Protein AF-A0A960CR84-F1 (afdb_monomer)

Sequence (101 aa):
MFATLLTTTPQATTTVLAATDLVSGSRSLYNIMVGVIVILILVASGARAMAAFFGGRIGETVSWAVVGVIVAVIVGSSYAIYTSTKRTTDQTGITTGQFGQ

Secondary structure (DSSP, 8-state):
------TTHHHHHHHHHHHHHHHHHHHHHHHHHHHHHHHHHHHHHHHHHHHHHHTT-HHHHHHHHHHHHHHHHHHHHHHHHHHHHHHHHHHH-TTSSTT--

Mean predicted aligned error: 11.52 Å

Foldseek 3Di:
DDPPPPPPPPVVVVVVVVVVCVVVVVVVVVVVVLVVVLVVLQVVLQVQLVVCVVVVNNVSNVVSNVVSVVVSCVSVVVVVVVVVVVVVCVVVVPPPPPPHD

Radius of gyration: 24.32 Å; Cα contacts (8 Å, |Δi|>4): 43; chains: 1; bounding box: 55×32×73 Å

Nearest PDB structures (foldseek):
  4whe-assembly1_A  TM=5.382E-01  e=2.166E+00  Escherichia coli K-12

Solvent-accessible surface area (backbone atoms only — not comparable to full-atom values): 5654 Å² total; per-residue (Å²): 136,86,80,80,76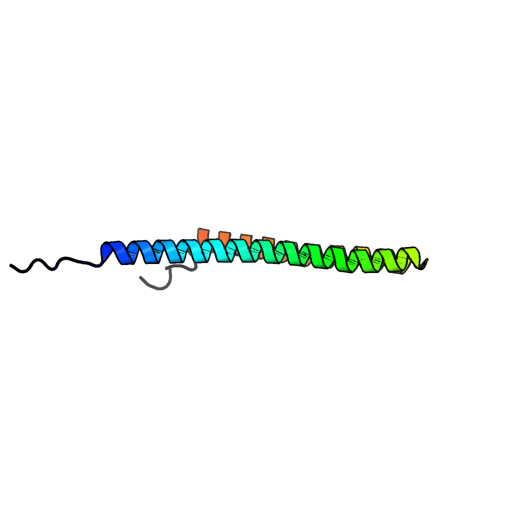,79,85,58,63,68,66,52,54,52,50,53,49,54,50,50,52,50,54,52,49,51,52,52,50,49,55,51,51,54,53,50,50,37,51,51,44,42,51,54,22,44,53,53,16,50,56,26,50,80,66,71,36,59,70,58,16,52,49,34,42,51,54,23,51,53,53,33,49,51,56,53,48,53,51,54,48,52,54,49,51,51,52,52,45,67,72,66,50,76,81,79,52,85,88,76,126

pLDDT: mean 80.11, std 16.63, range [37.25, 97.38]

Structure (mmCIF, N/CA/C/O backbone):
data_AF-A0A960CR84-F1
#
_entry.id   AF-A0A960CR84-F1
#
loop_
_atom_site.group_PDB
_atom_site.id
_atom_site.type_symbol
_atom_site.label_atom_id
_atom_site.label_alt_id
_atom_site.label_comp_id
_atom_site.label_asym_id
_atom_site.label_entity_id
_atom_site.label_seq_id
_atom_site.pdbx_PDB_ins_code
_atom_site.Cartn_x
_atom_site.Cartn_y
_atom_site.Cartn_z
_atom_site.occupancy
_atom_site.B_iso_or_equiv
_atom_site.auth_seq_id
_atom_site.auth_comp_id
_atom_site.auth_asym_id
_atom_site.auth_atom_id
_atom_site.pdbx_PDB_model_num
ATOM 1 N N . MET A 1 1 ? -41.046 -13.323 48.813 1.00 38.59 1 MET A N 1
ATOM 2 C CA . MET A 1 1 ? -39.720 -12.709 48.597 1.00 38.59 1 MET A CA 1
ATOM 3 C C . MET A 1 1 ? -39.210 -13.237 47.258 1.00 38.59 1 MET A C 1
ATOM 5 O O . MET A 1 1 ? -38.725 -14.356 47.202 1.00 38.59 1 MET A O 1
ATOM 9 N N . PHE A 1 2 ? -39.498 -12.532 46.158 1.00 40.09 2 PHE A N 1
ATOM 10 C CA . PHE A 1 2 ? -39.161 -12.979 44.799 1.00 40.09 2 PHE A CA 1
ATOM 11 C C . PHE A 1 2 ? -37.717 -12.578 44.491 1.00 40.09 2 PHE A C 1
ATOM 13 O O . PHE A 1 2 ? -37.409 -11.393 44.398 1.00 40.09 2 PHE A O 1
ATOM 20 N N . ALA A 1 3 ? -36.832 -13.565 44.376 1.00 51.62 3 ALA A N 1
ATOM 21 C CA . ALA A 1 3 ? -35.488 -13.362 43.863 1.00 51.62 3 ALA A CA 1
ATOM 22 C C . ALA A 1 3 ? -35.573 -13.254 42.335 1.00 51.62 3 ALA A C 1
ATOM 24 O O . ALA A 1 3 ? -35.704 -14.257 41.635 1.00 51.62 3 ALA A O 1
ATOM 25 N N . THR A 1 4 ? -35.532 -12.029 41.819 1.00 53.16 4 THR A N 1
ATOM 26 C CA . THR A 1 4 ? -35.273 -11.771 40.402 1.00 53.16 4 THR A CA 1
ATOM 27 C C . THR A 1 4 ? -33.850 -12.238 40.100 1.00 53.16 4 THR A C 1
ATOM 29 O O . THR A 1 4 ? -32.883 -11.526 40.357 1.00 53.16 4 THR A O 1
ATOM 32 N N . LEU A 1 5 ? -33.706 -13.466 39.605 1.00 49.22 5 LEU A N 1
ATOM 33 C CA . LEU A 1 5 ? -32.471 -13.950 38.997 1.00 49.22 5 LEU A CA 1
ATOM 34 C C . LEU A 1 5 ? -32.198 -13.091 37.756 1.00 49.22 5 LEU A C 1
ATOM 36 O O . LEU A 1 5 ? -32.884 -13.222 36.745 1.00 49.22 5 LEU A O 1
ATOM 40 N N . LEU A 1 6 ? -31.211 -12.195 37.836 1.00 51.84 6 LEU A N 1
ATOM 41 C CA . LEU A 1 6 ? -30.657 -11.525 36.663 1.00 51.84 6 LEU A CA 1
ATOM 42 C C . LEU A 1 6 ? -29.984 -12.576 35.770 1.00 51.84 6 LEU A C 1
ATOM 44 O O . LEU A 1 6 ? -28.803 -12.877 35.915 1.00 51.84 6 LEU A O 1
ATOM 48 N N . THR A 1 7 ? -30.726 -13.114 34.807 1.00 48.59 7 THR A N 1
ATOM 49 C CA . THR A 1 7 ? -30.217 -13.944 33.703 1.00 48.59 7 THR A CA 1
ATOM 50 C C . THR A 1 7 ? -29.480 -13.119 32.634 1.00 48.59 7 THR A C 1
ATOM 52 O O . THR A 1 7 ? -29.452 -13.495 31.467 1.00 48.59 7 THR A O 1
ATOM 55 N N . THR A 1 8 ? -28.884 -11.977 32.991 1.00 53.00 8 THR A N 1
ATOM 56 C CA . THR A 1 8 ? -28.270 -11.026 32.043 1.00 53.00 8 THR A CA 1
ATOM 57 C C . THR A 1 8 ? -26.744 -11.118 31.952 1.00 53.00 8 THR A C 1
ATOM 59 O O . THR A 1 8 ? -26.143 -10.456 31.110 1.00 53.00 8 THR A O 1
ATOM 62 N N . THR A 1 9 ? -26.088 -11.938 32.773 1.00 54.28 9 THR A N 1
ATOM 63 C CA . THR A 1 9 ? -24.621 -11.937 32.900 1.00 54.28 9 THR A CA 1
ATOM 64 C C . THR A 1 9 ? -23.848 -12.709 31.816 1.00 54.28 9 THR A C 1
ATOM 66 O O . THR A 1 9 ? -22.843 -12.168 31.366 1.00 54.28 9 THR A O 1
ATOM 69 N N . PRO A 1 10 ? -24.264 -13.887 31.296 1.00 55.94 10 PRO A N 1
ATOM 70 C CA . PRO A 1 10 ? -23.452 -14.612 30.306 1.00 55.94 10 PRO A CA 1
ATOM 71 C C . PRO A 1 10 ? -23.508 -13.968 28.914 1.00 55.94 10 PRO A C 1
ATOM 73 O O . PRO A 1 10 ? -22.488 -13.807 28.249 1.00 55.94 10 PRO A O 1
ATOM 76 N N . GLN A 1 11 ? -24.709 -13.558 28.491 1.00 57.34 11 GLN A N 1
ATOM 77 C CA . GLN A 1 11 ? -24.967 -13.012 27.157 1.00 57.34 11 GLN A CA 1
ATOM 78 C C . GLN A 1 11 ? -24.362 -11.611 26.967 1.00 57.34 11 GLN A C 1
ATOM 80 O O . GLN A 1 11 ? -23.901 -11.272 25.875 1.00 57.34 11 GLN A O 1
ATOM 85 N N . ALA A 1 12 ? -24.319 -10.794 28.026 1.00 61.25 12 ALA A N 1
ATOM 86 C CA . ALA A 1 12 ? -23.651 -9.496 27.988 1.00 61.25 12 ALA A CA 1
ATOM 87 C C . ALA A 1 12 ? -22.135 -9.662 27.787 1.00 61.25 12 ALA A C 1
ATOM 89 O O . ALA A 1 12 ? -21.558 -9.011 26.919 1.00 61.25 12 ALA A O 1
ATOM 90 N N . THR A 1 13 ? -21.496 -10.592 28.505 1.00 68.12 13 THR A N 1
ATOM 91 C CA . THR A 1 13 ? -20.055 -10.856 28.372 1.00 68.12 13 THR A CA 1
ATOM 92 C C . THR A 1 13 ? -19.687 -11.396 26.989 1.00 68.12 13 THR A C 1
ATOM 94 O O . THR A 1 13 ? -18.716 -10.926 26.398 1.00 68.12 13 THR A O 1
ATOM 97 N N . THR A 1 14 ? -20.474 -12.317 26.422 1.00 71.31 14 THR A N 1
ATO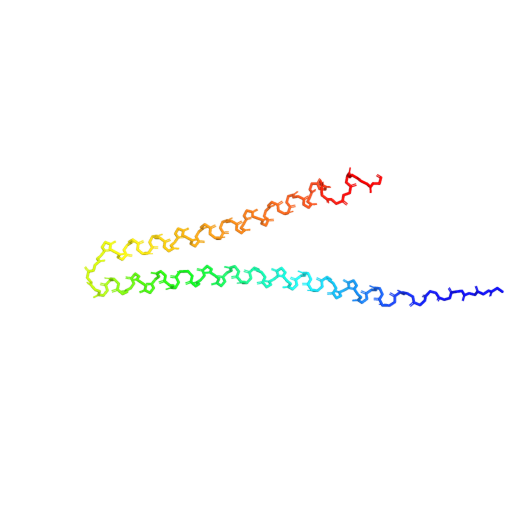M 98 C CA . THR A 1 14 ? -20.220 -12.838 25.065 1.00 71.31 14 THR A CA 1
ATOM 99 C C . THR A 1 14 ? -20.388 -11.768 23.991 1.00 71.31 14 THR A C 1
ATOM 101 O O . THR A 1 14 ? -19.621 -11.736 23.034 1.00 71.31 14 THR A O 1
ATOM 104 N N . THR A 1 15 ? -21.356 -10.862 24.155 1.00 76.12 15 THR A N 1
ATOM 105 C CA . THR A 1 15 ? -21.575 -9.750 23.216 1.00 76.12 15 THR A CA 1
ATOM 106 C C . THR A 1 15 ? -20.421 -8.749 23.268 1.00 76.12 15 THR A C 1
ATOM 108 O O . THR A 1 15 ? -19.970 -8.273 22.228 1.00 76.12 15 THR A O 1
ATOM 111 N N . VAL A 1 16 ? -19.891 -8.471 24.463 1.00 77.62 16 VAL A N 1
ATOM 112 C CA . VAL A 1 16 ? -18.721 -7.598 24.643 1.00 77.62 16 VAL A CA 1
ATOM 113 C C . VAL A 1 16 ? -17.463 -8.223 24.032 1.00 77.62 16 VAL A C 1
ATOM 115 O O . VAL A 1 16 ? -16.719 -7.528 23.339 1.00 77.62 16 VAL A O 1
ATOM 118 N N . LEU A 1 17 ? -17.241 -9.530 24.216 1.00 80.62 17 LEU A N 1
ATOM 119 C CA . LEU A 1 17 ? -16.124 -10.237 23.575 1.00 80.62 17 LEU A CA 1
ATOM 120 C C . LEU A 1 17 ? -16.243 -10.207 22.047 1.00 80.62 17 LEU A C 1
ATOM 122 O O . LEU A 1 17 ? -15.311 -9.777 21.376 1.00 80.62 17 LEU A O 1
ATOM 126 N N . ALA A 1 18 ? -17.410 -10.564 21.505 1.00 82.69 18 ALA A N 1
ATOM 127 C CA . ALA A 1 18 ? -17.645 -10.568 20.063 1.00 82.69 18 ALA A CA 1
ATOM 128 C C . ALA A 1 18 ? -17.468 -9.173 19.436 1.00 82.69 18 ALA A C 1
ATOM 130 O O . ALA A 1 18 ? -16.898 -9.043 18.352 1.00 82.69 18 ALA A O 1
ATOM 131 N N . ALA A 1 19 ? -17.910 -8.115 20.123 1.00 83.38 19 ALA A N 1
ATOM 132 C CA . ALA A 1 19 ? -17.690 -6.741 19.682 1.00 83.38 19 ALA A CA 1
ATOM 133 C C . ALA A 1 19 ? -16.198 -6.371 19.690 1.00 83.38 19 ALA A C 1
ATOM 135 O O . ALA A 1 19 ? -15.712 -5.741 18.751 1.00 83.38 19 ALA A O 1
ATOM 136 N N . THR A 1 20 ? -15.459 -6.794 20.717 1.00 86.00 20 THR A N 1
ATOM 137 C CA . THR A 1 20 ? -14.015 -6.544 20.824 1.00 86.00 20 THR A CA 1
ATOM 138 C C . THR A 1 20 ? -13.245 -7.265 19.719 1.00 86.00 20 THR A C 1
ATOM 140 O O . THR A 1 20 ? -12.400 -6.652 19.063 1.00 86.00 20 THR A O 1
ATOM 143 N N . ASP A 1 21 ? -13.583 -8.527 19.450 1.00 86.75 21 ASP A N 1
ATOM 144 C CA . ASP A 1 21 ? -12.977 -9.322 18.381 1.00 86.75 21 ASP A CA 1
ATOM 145 C C . ASP A 1 21 ? -13.270 -8.732 17.000 1.00 86.75 21 ASP A C 1
ATOM 147 O O . ASP A 1 21 ? -12.366 -8.623 16.170 1.00 86.75 21 ASP A O 1
ATOM 151 N N . LEU A 1 22 ? -14.499 -8.268 16.756 1.00 90.12 22 LEU A N 1
ATOM 152 C CA . LEU A 1 22 ? -14.863 -7.639 15.488 1.00 90.12 22 LEU A CA 1
ATOM 153 C C . LEU A 1 22 ? -14.140 -6.303 15.278 1.00 90.12 22 LEU A C 1
ATOM 155 O O . LEU A 1 22 ? -13.670 -6.024 14.173 1.00 90.12 22 LEU A O 1
ATOM 159 N N . VAL A 1 23 ? -14.018 -5.477 16.320 1.00 90.94 23 VAL A N 1
ATOM 160 C CA . VAL A 1 23 ? -13.294 -4.196 16.254 1.00 90.94 23 VAL A CA 1
ATOM 161 C C . VAL A 1 23 ? -11.799 -4.432 16.035 1.00 90.94 23 VAL A C 1
ATOM 163 O O . VAL A 1 23 ? -11.193 -3.793 15.169 1.00 90.94 23 VAL A O 1
ATOM 166 N N . SER A 1 24 ? -11.210 -5.374 16.775 1.00 88.06 24 SER A N 1
ATOM 167 C CA . SER A 1 24 ? -9.808 -5.773 16.627 1.00 88.06 24 SER A CA 1
ATOM 168 C C . SER A 1 24 ? -9.533 -6.337 15.229 1.00 88.06 24 SER A C 1
ATOM 170 O O . SER A 1 24 ? -8.626 -5.876 14.529 1.00 88.06 24 SER A O 1
ATOM 172 N N . GLY A 1 25 ? -10.382 -7.259 14.769 1.00 90.00 25 GLY A N 1
ATOM 173 C CA . GLY A 1 25 ? -10.317 -7.859 13.439 1.00 90.00 25 GLY A CA 1
ATOM 174 C C . GLY A 1 25 ? -10.472 -6.831 12.319 1.00 90.00 25 GLY A C 1
ATOM 175 O O . GLY A 1 25 ? -9.687 -6.837 11.375 1.00 90.00 25 GLY A O 1
ATOM 176 N N . SER A 1 26 ? -11.407 -5.887 12.447 1.00 90.38 26 SER A N 1
ATOM 177 C CA . SER A 1 26 ? -11.612 -4.811 11.465 1.00 90.38 26 SER A CA 1
ATOM 178 C C . SER A 1 26 ? -10.403 -3.883 11.371 1.00 90.38 26 SER A C 1
ATOM 180 O O . SER A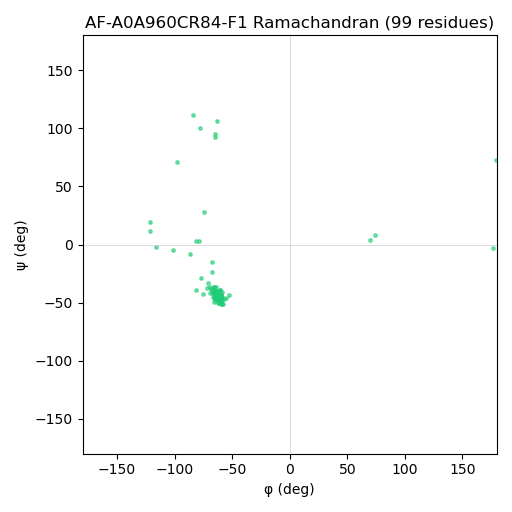 1 26 ? -9.998 -3.502 10.273 1.00 90.38 26 SER A O 1
ATOM 182 N N . ARG A 1 27 ? -9.780 -3.546 12.510 1.00 88.25 27 ARG A N 1
ATOM 183 C CA . ARG A 1 27 ? -8.541 -2.756 12.531 1.00 88.25 27 ARG A CA 1
ATOM 184 C C . ARG A 1 27 ? -7.394 -3.528 11.875 1.00 88.25 27 ARG A C 1
ATOM 186 O O . ARG A 1 27 ? -6.670 -2.956 11.070 1.00 88.25 27 ARG A O 1
ATOM 193 N N . SER A 1 28 ? -7.259 -4.822 12.166 1.00 90.38 28 SER A N 1
ATOM 194 C CA . SER A 1 28 ? -6.259 -5.685 11.526 1.00 90.38 28 SER A CA 1
ATOM 195 C C . SER A 1 28 ? -6.445 -5.745 10.004 1.00 90.38 28 SER A C 1
ATOM 197 O O . SER A 1 28 ? -5.507 -5.476 9.253 1.00 90.38 28 SER A O 1
ATOM 199 N N . LEU A 1 29 ? -7.675 -5.991 9.539 1.00 91.88 29 LEU A N 1
ATOM 200 C CA . LEU A 1 29 ? -8.021 -6.009 8.116 1.00 91.88 29 LEU A CA 1
ATOM 201 C C . LEU A 1 29 ? -7.728 -4.674 7.433 1.00 91.88 29 LEU A C 1
ATOM 203 O O . LEU A 1 29 ? -7.167 -4.665 6.341 1.00 91.88 29 LEU A O 1
ATOM 207 N N . TYR A 1 30 ? -8.057 -3.552 8.074 1.00 90.62 30 TYR A N 1
ATOM 208 C CA . TYR A 1 30 ? -7.765 -2.228 7.531 1.00 90.62 30 TYR A CA 1
ATOM 209 C C . TYR A 1 30 ? -6.259 -2.025 7.316 1.00 90.62 30 TYR A C 1
ATOM 211 O O . TYR A 1 30 ? -5.839 -1.584 6.248 1.00 90.62 30 TYR A O 1
ATOM 219 N N . ASN A 1 31 ? -5.432 -2.422 8.284 1.00 91.62 31 ASN A N 1
ATOM 220 C CA . ASN A 1 31 ? -3.977 -2.293 8.193 1.00 91.62 31 ASN A CA 1
ATOM 221 C C . ASN A 1 31 ? -3.401 -3.155 7.064 1.00 91.62 31 ASN A C 1
ATOM 223 O O . ASN A 1 31 ? -2.552 -2.694 6.299 1.00 91.62 31 ASN A O 1
ATOM 227 N N . ILE A 1 32 ? -3.887 -4.394 6.946 1.00 94.31 32 ILE A N 1
ATOM 228 C CA . ILE A 1 32 ? -3.500 -5.308 5.870 1.00 94.31 32 ILE A CA 1
ATOM 229 C C . ILE A 1 32 ? -3.899 -4.715 4.517 1.00 94.31 32 ILE A C 1
ATOM 231 O O . ILE A 1 32 ? -3.069 -4.671 3.614 1.00 94.31 32 ILE A O 1
ATOM 235 N N . MET A 1 33 ? -5.123 -4.197 4.381 1.00 93.44 33 MET A N 1
ATOM 236 C CA . MET A 1 33 ? -5.598 -3.585 3.137 1.00 93.44 33 MET A CA 1
ATOM 237 C C . MET A 1 33 ? -4.766 -2.367 2.733 1.00 93.44 33 MET A C 1
ATOM 239 O O . MET A 1 33 ? -4.414 -2.242 1.563 1.00 93.44 33 MET A O 1
ATOM 243 N N . VAL A 1 34 ? -4.383 -1.505 3.680 1.00 95.56 3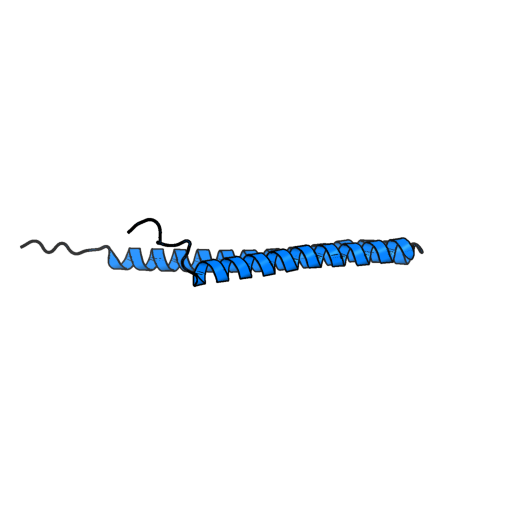4 VAL A N 1
ATOM 244 C CA . VAL A 1 34 ? -3.468 -0.385 3.402 1.00 95.56 34 VAL A CA 1
ATOM 245 C C . VAL A 1 34 ? -2.119 -0.901 2.890 1.00 95.56 34 VAL A C 1
ATOM 247 O O . VAL A 1 34 ? -1.619 -0.405 1.880 1.00 95.56 34 VAL A O 1
ATOM 250 N N . GLY A 1 35 ? -1.551 -1.926 3.533 1.00 94.62 35 GLY A N 1
ATOM 251 C CA . GLY A 1 35 ? -0.305 -2.553 3.084 1.00 94.62 35 GLY A CA 1
ATOM 252 C C . GLY A 1 35 ? -0.413 -3.144 1.675 1.00 94.62 35 GLY A C 1
ATOM 253 O O . GLY A 1 35 ? 0.445 -2.895 0.830 1.00 94.62 35 GLY A O 1
ATOM 254 N N . VAL A 1 36 ? -1.501 -3.864 1.392 1.00 97.31 36 VAL A N 1
ATOM 255 C CA . VAL A 1 36 ? -1.788 -4.429 0.065 1.00 97.31 36 VAL A CA 1
ATOM 256 C C . VAL A 1 36 ? -1.893 -3.327 -0.987 1.00 97.31 36 VAL A C 1
ATOM 258 O O . VAL A 1 36 ? -1.287 -3.452 -2.046 1.00 97.31 36 VAL A O 1
ATOM 261 N N . ILE A 1 37 ? -2.592 -2.224 -0.703 1.00 96.75 37 ILE A N 1
ATOM 262 C CA . ILE A 1 37 ? -2.715 -1.091 -1.632 1.00 96.75 37 ILE A CA 1
ATOM 263 C C . ILE A 1 37 ? -1.339 -0.508 -1.971 1.00 96.75 37 ILE A C 1
ATOM 265 O O . ILE A 1 37 ? -1.041 -0.297 -3.145 1.00 96.75 37 ILE A O 1
ATOM 269 N N . VAL A 1 38 ? -0.481 -0.291 -0.970 1.00 97.00 38 VAL A N 1
ATOM 270 C CA . VAL A 1 38 ? 0.883 0.219 -1.183 1.00 97.00 38 VAL A CA 1
ATOM 271 C C . VAL A 1 38 ? 1.687 -0.724 -2.081 1.00 97.00 38 VAL A C 1
ATOM 273 O O . VAL A 1 38 ? 2.324 -0.273 -3.033 1.00 97.00 38 VAL A O 1
ATOM 276 N N . ILE A 1 39 ? 1.613 -2.034 -1.836 1.00 97.12 39 ILE A N 1
ATOM 277 C CA . ILE A 1 39 ? 2.284 -3.041 -2.669 1.00 97.12 39 ILE A CA 1
ATOM 278 C C . ILE A 1 39 ? 1.746 -3.007 -4.104 1.00 97.12 39 ILE A C 1
ATOM 280 O O . ILE A 1 39 ? 2.534 -2.991 -5.046 1.00 97.12 39 ILE A O 1
ATOM 284 N N . LEU A 1 40 ? 0.424 -2.952 -4.288 1.00 97.38 40 LEU A N 1
ATOM 285 C CA . LEU A 1 40 ? -0.194 -2.892 -5.615 1.00 97.38 40 LEU A CA 1
ATOM 286 C C . LEU A 1 40 ? 0.232 -1.642 -6.392 1.00 97.38 40 LEU A C 1
ATOM 288 O O . LEU A 1 40 ? 0.512 -1.745 -7.585 1.00 97.38 40 LEU A O 1
ATOM 292 N N . ILE A 1 41 ? 0.338 -0.488 -5.725 1.00 95.12 41 ILE A N 1
ATOM 293 C CA . ILE A 1 41 ? 0.849 0.750 -6.331 1.00 95.12 41 ILE A CA 1
ATOM 294 C C . ILE A 1 41 ? 2.280 0.538 -6.825 1.00 95.12 41 ILE A C 1
ATOM 296 O O . ILE A 1 41 ? 2.561 0.797 -7.994 1.00 95.12 41 ILE A O 1
ATOM 300 N N . LEU A 1 42 ? 3.161 0.017 -5.965 1.00 96.25 42 LEU A N 1
ATOM 301 C CA . LEU A 1 42 ? 4.566 -0.216 -6.304 1.00 96.25 42 LEU A CA 1
ATOM 302 C C . LEU A 1 42 ? 4.722 -1.216 -7.455 1.00 96.25 42 LEU A C 1
ATOM 304 O O . LEU A 1 42 ? 5.511 -0.976 -8.370 1.00 96.25 42 LEU A O 1
ATOM 308 N N . VAL A 1 43 ? 3.946 -2.303 -7.451 1.00 97.19 43 VAL A N 1
ATOM 309 C CA . VAL A 1 43 ? 3.937 -3.303 -8.529 1.00 97.19 43 VAL A CA 1
ATOM 310 C C . VAL A 1 43 ? 3.446 -2.686 -9.837 1.00 97.19 43 VAL A C 1
ATOM 312 O O . VAL 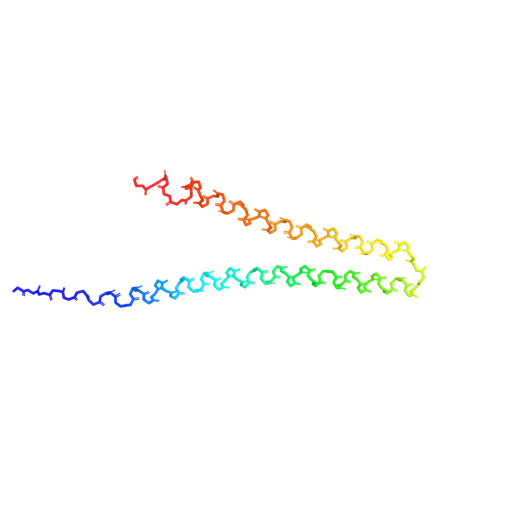A 1 43 ? 4.088 -2.868 -10.870 1.00 97.19 43 VAL A O 1
ATOM 315 N N . ALA A 1 44 ? 2.356 -1.916 -9.815 1.00 94.31 44 ALA A N 1
ATOM 316 C CA . ALA A 1 44 ? 1.808 -1.282 -11.011 1.00 9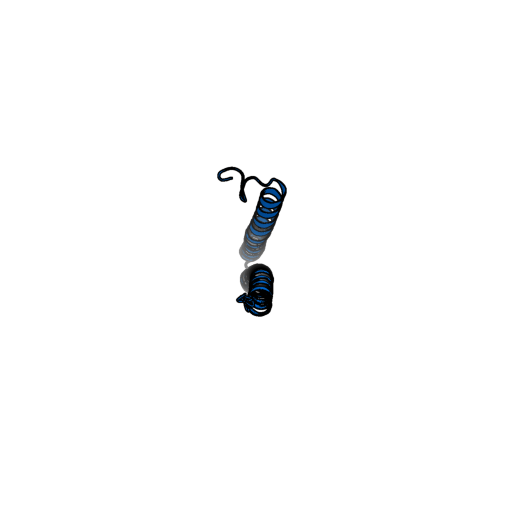4.31 44 ALA A CA 1
ATOM 317 C C . ALA A 1 44 ? 2.777 -0.250 -11.615 1.00 94.31 44 ALA A C 1
ATOM 319 O O . ALA A 1 44 ? 3.040 -0.277 -12.822 1.00 94.31 44 ALA A O 1
ATOM 320 N N . SER A 1 45 ? 3.358 0.627 -10.789 1.00 93.12 45 SER A N 1
ATOM 321 C CA . SER A 1 45 ? 4.370 1.587 -11.243 1.00 93.12 45 SER A CA 1
ATOM 322 C C . SER A 1 45 ? 5.653 0.898 -11.703 1.00 93.12 45 SER A C 1
ATOM 324 O O . SER A 1 45 ? 6.236 1.294 -12.709 1.00 93.12 45 SER A O 1
ATOM 326 N N . GLY A 1 46 ? 6.069 -0.165 -11.008 1.00 90.56 46 GLY A N 1
ATOM 327 C CA . GLY A 1 46 ? 7.251 -0.954 -11.342 1.00 90.56 46 GLY A CA 1
ATOM 328 C C . GLY A 1 46 ? 7.101 -1.680 -12.676 1.00 90.56 46 GLY A C 1
ATOM 329 O O . GLY A 1 46 ? 8.009 -1.635 -13.500 1.00 90.56 46 GLY A O 1
ATOM 330 N N . ALA A 1 47 ? 5.935 -2.267 -12.947 1.00 93.88 47 ALA A N 1
ATOM 331 C CA . ALA A 1 47 ? 5.636 -2.903 -14.228 1.00 93.88 47 ALA A CA 1
ATOM 332 C C . ALA A 1 47 ? 5.676 -1.894 -15.389 1.00 93.88 47 ALA A C 1
ATOM 334 O O . ALA A 1 47 ? 6.258 -2.175 -16.438 1.00 93.88 47 ALA A O 1
ATOM 335 N N . ARG A 1 48 ? 5.113 -0.691 -15.196 1.00 91.88 48 ARG A N 1
ATOM 336 C CA . ARG A 1 48 ? 5.192 0.404 -16.180 1.00 91.88 48 ARG A CA 1
ATOM 337 C C . ARG A 1 48 ? 6.630 0.869 -16.409 1.00 91.88 48 ARG A C 1
ATOM 339 O O . ARG A 1 48 ? 7.040 1.014 -17.559 1.00 91.88 48 ARG A O 1
ATOM 346 N N . ALA A 1 49 ? 7.396 1.037 -15.335 1.00 90.44 49 ALA A N 1
ATOM 347 C CA . ALA A 1 49 ? 8.811 1.378 -15.391 1.00 90.44 49 ALA A CA 1
ATOM 348 C C . ALA A 1 49 ? 9.614 0.311 -16.160 1.00 90.44 49 ALA A C 1
ATOM 350 O O . ALA A 1 49 ? 10.357 0.644 -17.078 1.00 90.44 49 ALA A O 1
ATOM 351 N N . MET A 1 50 ? 9.410 -0.979 -15.872 1.00 89.50 50 MET A N 1
ATOM 352 C CA . MET A 1 50 ? 10.065 -2.075 -16.596 1.00 89.50 50 MET A CA 1
ATOM 353 C C . MET A 1 50 ? 9.718 -2.071 -18.089 1.00 89.50 50 MET A C 1
ATOM 355 O O . MET A 1 50 ? 10.618 -2.174 -18.922 1.00 89.50 50 MET A O 1
ATOM 359 N N . ALA A 1 51 ? 8.444 -1.885 -18.446 1.00 89.81 51 ALA A N 1
ATOM 360 C CA . ALA A 1 51 ? 8.027 -1.800 -19.846 1.00 89.81 51 ALA A CA 1
ATOM 361 C C . ALA A 1 51 ? 8.703 -0.630 -20.589 1.00 89.81 51 ALA A C 1
ATOM 363 O O . ALA A 1 51 ? 9.116 -0.783 -21.739 1.00 89.81 51 ALA A O 1
ATOM 364 N N . ALA A 1 52 ? 8.864 0.524 -19.934 1.00 88.06 52 ALA A N 1
ATOM 365 C CA . ALA A 1 52 ? 9.580 1.670 -20.494 1.00 88.06 52 ALA A CA 1
ATOM 366 C C . ALA A 1 52 ? 11.097 1.418 -20.624 1.00 88.06 52 ALA A C 1
ATOM 368 O O . ALA A 1 52 ? 11.694 1.822 -21.626 1.00 88.06 52 ALA A O 1
ATOM 369 N N . PHE A 1 53 ? 11.704 0.691 -19.672 1.00 85.50 53 PHE A N 1
ATOM 370 C CA . PHE A 1 53 ? 13.120 0.299 -19.719 1.00 85.50 53 PHE A CA 1
ATOM 371 C C . PHE A 1 53 ? 13.415 -0.574 -20.939 1.00 85.50 53 PHE A C 1
ATOM 373 O O . PHE A 1 53 ? 14.318 -0.256 -21.711 1.00 85.50 53 PHE A O 1
ATOM 380 N N . PHE A 1 54 ? 12.623 -1.629 -21.153 1.00 88.31 54 PHE A N 1
ATOM 381 C CA . PHE A 1 54 ? 12.779 -2.501 -22.321 1.00 88.31 54 PHE A CA 1
ATOM 382 C C . PHE A 1 54 ? 12.433 -1.793 -23.640 1.00 88.31 54 PHE A C 1
ATOM 384 O O . PHE A 1 54 ? 12.947 -2.167 -24.689 1.00 88.31 54 PHE A O 1
ATOM 391 N N . GLY A 1 55 ? 11.617 -0.737 -23.594 1.00 86.94 55 GLY A N 1
ATOM 392 C CA . GLY A 1 55 ? 11.316 0.124 -24.739 1.00 86.94 55 GLY A CA 1
ATOM 393 C C . GLY A 1 55 ? 12.371 1.196 -25.050 1.00 86.94 55 GLY A C 1
ATOM 394 O O . GLY A 1 55 ? 12.127 2.020 -25.929 1.00 86.94 55 GLY A O 1
ATOM 395 N N . GLY A 1 56 ? 13.499 1.242 -24.329 1.00 89.25 56 GLY A N 1
ATOM 396 C CA . GLY A 1 56 ? 14.581 2.215 -24.543 1.00 89.25 56 GLY A CA 1
ATOM 397 C C . GLY A 1 56 ? 14.283 3.643 -24.060 1.00 89.25 56 GLY A C 1
ATOM 398 O O . GLY A 1 56 ? 15.065 4.558 -24.318 1.00 89.25 56 GLY A O 1
ATOM 399 N N . ARG A 1 57 ? 13.173 3.869 -23.343 1.00 89.94 57 ARG A N 1
ATOM 400 C CA . ARG A 1 57 ? 12.715 5.203 -22.914 1.00 89.94 57 ARG A CA 1
ATOM 401 C C . ARG A 1 57 ? 13.133 5.501 -21.475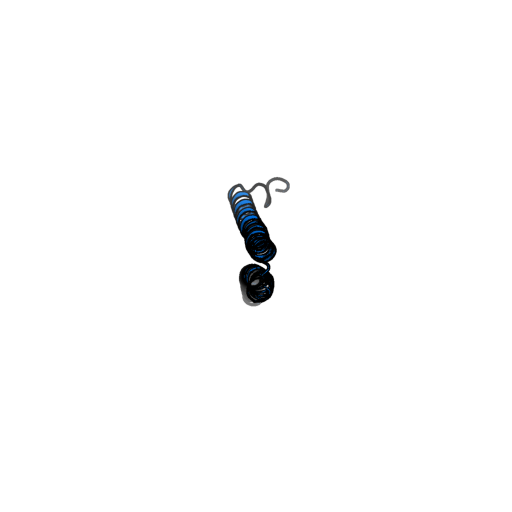 1.00 89.94 57 ARG A C 1
ATOM 403 O O . ARG A 1 57 ? 12.302 5.576 -20.576 1.00 89.94 57 ARG A O 1
ATOM 410 N N . ILE A 1 58 ? 14.434 5.713 -21.269 1.00 84.00 58 ILE A N 1
ATOM 411 C CA . ILE A 1 58 ? 15.052 5.886 -19.937 1.00 84.00 58 ILE A CA 1
ATOM 412 C C . ILE A 1 58 ? 14.362 6.981 -19.103 1.00 84.00 58 ILE A C 1
ATOM 414 O O . ILE A 1 58 ? 14.084 6.772 -17.923 1.00 84.00 58 ILE A O 1
ATOM 418 N N . GLY A 1 59 ? 14.042 8.131 -19.709 1.00 81.25 59 GLY A N 1
ATOM 419 C CA . GLY A 1 59 ? 13.381 9.237 -19.004 1.00 81.25 59 GLY A CA 1
ATOM 420 C C . GLY A 1 59 ? 11.972 8.892 -18.510 1.00 81.25 59 GLY A C 1
ATOM 421 O O . GLY A 1 59 ? 11.588 9.274 -17.405 1.00 81.25 59 GLY A O 1
ATOM 422 N N . GLU A 1 60 ? 11.221 8.111 -19.287 1.00 87.94 60 GLU A N 1
ATOM 423 C CA . GLU A 1 60 ? 9.882 7.664 -18.896 1.00 87.94 60 GLU A CA 1
ATOM 424 C C . GLU A 1 60 ? 9.960 6.624 -17.775 1.00 87.94 60 GLU A C 1
ATOM 426 O O . GLU A 1 60 ? 9.164 6.650 -16.837 1.00 87.94 60 GLU A O 1
ATOM 431 N N . THR A 1 61 ? 10.965 5.751 -17.817 1.00 88.06 61 THR A N 1
ATOM 432 C CA . THR A 1 61 ? 11.171 4.763 -16.767 1.00 88.06 61 THR A CA 1
ATOM 433 C C . THR A 1 61 ? 11.396 5.395 -15.399 1.00 88.06 61 THR A C 1
ATOM 435 O O . THR A 1 61 ? 10.755 5.011 -14.417 1.00 88.06 61 THR A O 1
ATOM 438 N N . VAL A 1 62 ? 12.305 6.370 -15.334 1.00 90.00 62 VAL A N 1
ATOM 439 C CA . VAL A 1 62 ? 12.609 7.074 -14.086 1.00 90.00 62 VAL A CA 1
ATOM 440 C C . VAL A 1 62 ? 11.370 7.818 -13.594 1.00 90.00 62 VAL A C 1
ATOM 442 O O . VAL A 1 62 ? 11.066 7.766 -12.405 1.00 90.00 62 VAL A O 1
ATOM 445 N N . SER A 1 63 ? 10.610 8.438 -14.501 1.00 91.50 63 SER A N 1
ATOM 446 C CA . SER A 1 63 ? 9.360 9.118 -14.156 1.00 91.50 63 SER A CA 1
ATOM 447 C C . SER A 1 63 ? 8.352 8.170 -13.495 1.00 91.50 63 SER A C 1
ATOM 449 O O . SER A 1 63 ? 7.892 8.453 -12.389 1.00 91.50 63 SER A O 1
ATOM 451 N N . TRP A 1 64 ? 8.070 7.008 -14.098 1.00 90.88 64 TRP A N 1
ATOM 452 C CA . TRP A 1 64 ? 7.140 6.028 -13.523 1.00 90.88 64 TRP A CA 1
ATOM 453 C C . TRP A 1 64 ? 7.608 5.477 -12.176 1.00 90.88 64 TRP A C 1
ATOM 455 O O . TRP A 1 64 ? 6.792 5.329 -11.264 1.00 90.88 64 TRP A O 1
ATOM 465 N N . ALA A 1 65 ? 8.908 5.209 -12.030 1.00 90.44 65 ALA A N 1
ATOM 466 C CA . ALA A 1 65 ? 9.473 4.730 -10.774 1.00 90.44 65 ALA A CA 1
ATOM 467 C C . ALA A 1 65 ? 9.326 5.773 -9.652 1.00 90.44 65 ALA A C 1
ATOM 469 O O . ALA A 1 65 ? 8.842 5.450 -8.568 1.00 90.44 65 ALA A O 1
ATOM 470 N N . VAL A 1 66 ? 9.681 7.034 -9.922 1.00 95.12 66 VAL A N 1
ATOM 471 C CA . VAL A 1 66 ? 9.596 8.124 -8.938 1.00 95.12 66 VAL A CA 1
ATOM 472 C C . VAL A 1 66 ? 8.146 8.411 -8.553 1.00 95.12 66 VAL A C 1
ATOM 474 O O . VAL A 1 66 ? 7.839 8.495 -7.364 1.00 95.12 66 VAL A O 1
ATOM 477 N N . VAL A 1 67 ? 7.236 8.505 -9.528 1.00 94.94 67 VAL A N 1
ATOM 478 C CA . VAL A 1 67 ? 5.806 8.736 -9.264 1.00 94.94 67 VAL A CA 1
ATOM 479 C C . VAL A 1 67 ? 5.228 7.618 -8.395 1.00 94.94 67 VAL A C 1
ATOM 481 O O . VAL A 1 67 ? 4.546 7.902 -7.412 1.00 94.94 67 VAL A O 1
ATOM 484 N N . GLY A 1 68 ? 5.549 6.357 -8.700 1.00 94.38 68 GLY A N 1
ATOM 485 C CA . GLY A 1 68 ? 5.113 5.208 -7.906 1.00 94.38 68 GLY A CA 1
ATOM 486 C C . GLY A 1 68 ? 5.539 5.286 -6.443 1.00 94.38 68 GLY A C 1
ATOM 487 O O . GLY A 1 68 ? 4.717 5.102 -5.543 1.00 94.38 68 GLY A O 1
ATOM 488 N N . VAL A 1 69 ? 6.808 5.625 -6.200 1.00 95.69 69 VAL A N 1
ATOM 489 C CA . VAL A 1 69 ? 7.347 5.780 -4.842 1.00 95.69 69 VAL A CA 1
ATOM 490 C C . VAL A 1 69 ? 6.668 6.932 -4.105 1.00 95.69 69 VAL A C 1
ATOM 492 O O . VAL A 1 69 ? 6.258 6.754 -2.961 1.00 95.69 69 VAL A O 1
ATOM 495 N N . ILE A 1 70 ? 6.494 8.092 -4.746 1.00 96.50 70 ILE A N 1
ATOM 496 C CA . ILE A 1 70 ? 5.836 9.251 -4.123 1.00 96.50 70 ILE A CA 1
ATOM 497 C C . ILE A 1 70 ? 4.411 8.892 -3.695 1.00 96.50 70 ILE A C 1
ATOM 499 O O . ILE A 1 70 ? 4.027 9.145 -2.554 1.00 96.50 70 ILE A O 1
ATOM 503 N N . VAL A 1 71 ? 3.635 8.263 -4.580 1.00 96.00 71 VAL A N 1
ATOM 504 C CA . VAL A 1 71 ? 2.251 7.874 -4.279 1.00 96.00 71 VAL A CA 1
ATOM 505 C C . VAL A 1 71 ? 2.205 6.853 -3.137 1.00 96.00 71 VAL A C 1
ATOM 507 O O . VAL A 1 71 ? 1.412 7.013 -2.209 1.00 96.00 71 VAL A O 1
ATOM 510 N N . ALA A 1 72 ? 3.087 5.849 -3.146 1.00 94.81 72 ALA A N 1
ATOM 511 C CA . ALA A 1 72 ? 3.194 4.869 -2.066 1.00 94.81 72 ALA A CA 1
ATOM 512 C C . ALA A 1 72 ? 3.529 5.522 -0.711 1.00 94.81 72 ALA A C 1
ATOM 514 O O . ALA A 1 72 ? 2.907 5.199 0.304 1.00 94.81 72 ALA A O 1
ATOM 515 N N . VAL A 1 73 ? 4.468 6.474 -0.697 1.00 95.44 73 VAL A N 1
ATOM 516 C CA . VAL A 1 73 ? 4.866 7.209 0.512 1.00 95.44 73 VAL A CA 1
ATOM 517 C C . VAL A 1 73 ? 3.726 8.072 1.037 1.00 95.44 73 VAL A C 1
ATOM 519 O O . VAL A 1 73 ? 3.498 8.074 2.245 1.00 95.44 73 VAL A O 1
ATOM 522 N N . ILE A 1 74 ? 2.989 8.772 0.169 1.00 96.00 74 ILE A N 1
ATOM 523 C CA . ILE A 1 74 ? 1.833 9.582 0.580 1.00 96.00 74 ILE A CA 1
ATOM 524 C C . ILE A 1 74 ? 0.797 8.693 1.271 1.00 96.00 74 ILE A C 1
ATOM 526 O O . ILE A 1 74 ? 0.416 8.977 2.404 1.00 96.00 74 ILE A O 1
ATOM 530 N N . VAL A 1 75 ? 0.406 7.579 0.645 1.00 93.56 75 VAL A N 1
ATOM 531 C CA . VAL A 1 75 ? -0.588 6.649 1.210 1.00 93.56 75 VAL A CA 1
ATOM 532 C C . VAL A 1 75 ? -0.120 6.076 2.553 1.00 93.56 75 VAL A C 1
ATOM 534 O O . VAL A 1 75 ? -0.870 6.106 3.532 1.00 93.56 75 VAL A O 1
ATOM 537 N N . GLY A 1 76 ? 1.129 5.605 2.633 1.00 89.19 76 GLY A N 1
ATOM 538 C CA . GLY A 1 76 ? 1.695 5.067 3.873 1.00 89.19 76 GLY A CA 1
ATOM 539 C C . GLY A 1 76 ? 1.790 6.111 4.991 1.00 89.19 76 GLY A C 1
ATOM 540 O O . GLY A 1 76 ? 1.421 5.839 6.136 1.00 89.19 76 GLY A O 1
ATOM 541 N N . SER A 1 77 ? 2.214 7.331 4.657 1.00 89.31 77 SER A N 1
ATOM 542 C CA . SER A 1 77 ? 2.363 8.431 5.617 1.00 89.31 77 SER A CA 1
ATOM 543 C C . SER A 1 77 ? 1.013 8.928 6.123 1.00 89.31 77 SER A C 1
ATOM 545 O O . SER A 1 77 ? 0.852 9.138 7.322 1.00 89.31 77 SER A O 1
ATOM 547 N N . SER A 1 78 ? 0.009 9.059 5.250 1.00 88.62 78 SER A N 1
ATOM 548 C CA . SER A 1 78 ? -1.352 9.427 5.652 1.00 88.62 78 SER A CA 1
ATOM 549 C C . SER A 1 78 ? -1.936 8.430 6.653 1.00 88.62 78 SER A C 1
ATOM 551 O O . SER A 1 78 ? -2.549 8.836 7.640 1.00 88.62 78 SER A O 1
ATOM 553 N N . TYR A 1 79 ? -1.701 7.131 6.451 1.00 88.00 79 TYR A N 1
ATOM 554 C CA . TYR A 1 79 ? -2.118 6.097 7.396 1.00 88.00 79 TYR A CA 1
ATOM 555 C C . TYR A 1 79 ? -1.369 6.186 8.743 1.00 88.00 79 TYR A C 1
ATOM 557 O O . TYR A 1 79 ? -1.986 6.085 9.811 1.00 88.00 79 TYR A O 1
ATOM 565 N N . ALA A 1 80 ? -0.057 6.439 8.721 1.00 82.75 80 ALA A N 1
ATOM 566 C CA . ALA A 1 80 ? 0.741 6.641 9.933 1.00 82.75 80 ALA A CA 1
ATOM 567 C C . ALA A 1 80 ? 0.286 7.877 10.734 1.00 82.75 80 ALA A C 1
ATOM 569 O O . ALA A 1 80 ? 0.171 7.823 11.960 1.00 82.75 80 ALA A O 1
ATOM 570 N N . ILE A 1 81 ? -0.042 8.974 10.047 1.00 85.75 81 ILE A N 1
ATOM 571 C CA . ILE A 1 81 ? -0.586 10.185 10.673 1.00 85.75 81 ILE A CA 1
ATOM 572 C C . ILE A 1 81 ? -1.960 9.886 11.271 1.00 85.75 81 ILE A C 1
ATOM 574 O O . ILE A 1 81 ? -2.173 10.150 12.447 1.00 85.75 81 ILE A O 1
ATOM 578 N N . TYR A 1 82 ? -2.866 9.262 10.514 1.00 83.38 82 TYR A N 1
ATOM 579 C CA . TYR A 1 82 ? -4.212 8.920 10.984 1.00 83.38 82 TYR A CA 1
ATOM 580 C C . TYR A 1 82 ? -4.202 8.078 12.267 1.00 83.38 82 TYR A C 1
ATOM 582 O O . TYR A 1 82 ? -4.940 8.356 13.214 1.00 83.38 82 TYR A O 1
ATOM 590 N N . THR A 1 83 ? -3.352 7.052 12.313 1.00 83.81 83 THR A N 1
ATOM 591 C CA . THR A 1 83 ? -3.213 6.191 13.496 1.00 83.81 83 THR A CA 1
ATOM 592 C C . THR A 1 83 ? -2.595 6.930 14.678 1.00 83.81 83 THR A C 1
ATOM 594 O O . THR A 1 83 ? -3.051 6.748 15.808 1.00 83.81 83 THR A O 1
ATOM 597 N N . SER A 1 84 ? -1.621 7.806 14.423 1.00 78.31 84 SER A N 1
ATOM 598 C CA . SER A 1 84 ? -1.009 8.656 15.449 1.00 78.31 84 SER A CA 1
ATOM 599 C C . SER A 1 84 ? -2.018 9.646 16.029 1.00 78.31 84 SER A C 1
ATOM 601 O O . SER A 1 84 ? -2.177 9.702 17.243 1.00 78.31 84 SER A O 1
ATOM 603 N N . THR A 1 85 ? -2.776 10.348 15.182 1.00 79.56 85 THR A N 1
ATOM 604 C CA . THR A 1 85 ? -3.823 11.285 15.607 1.00 79.56 85 THR A CA 1
ATOM 605 C C . THR A 1 85 ? -4.889 10.584 16.438 1.00 79.56 85 THR A C 1
ATOM 607 O O . THR A 1 85 ? -5.212 11.061 17.520 1.00 79.56 85 THR A O 1
ATOM 610 N N . LYS A 1 86 ? -5.384 9.416 16.002 1.00 73.00 86 LYS A N 1
ATOM 611 C CA . LYS A 1 86 ? -6.352 8.637 16.789 1.00 73.00 86 LYS A CA 1
ATOM 612 C C . LYS A 1 86 ? -5.809 8.249 18.160 1.00 73.00 86 LYS A C 1
ATOM 614 O O . LYS A 1 86 ? -6.489 8.452 19.157 1.00 73.00 86 LYS A O 1
ATOM 619 N N . ARG A 1 87 ? -4.565 7.764 18.227 1.00 68.75 87 ARG A N 1
ATOM 620 C CA . ARG A 1 87 ? -3.923 7.421 19.502 1.00 68.75 87 ARG A CA 1
ATOM 621 C C . ARG A 1 87 ? -3.786 8.639 20.420 1.00 68.75 87 ARG A C 1
ATOM 623 O O . ARG A 1 87 ? -4.051 8.521 21.611 1.00 68.75 87 ARG A O 1
ATOM 630 N N . THR A 1 88 ? -3.413 9.799 19.880 1.00 66.75 88 THR A N 1
ATOM 631 C CA . THR A 1 88 ? -3.333 11.054 20.640 1.00 66.75 88 THR A CA 1
ATOM 632 C C . THR A 1 88 ? -4.707 11.497 21.152 1.00 66.75 88 THR A C 1
ATOM 634 O O . THR A 1 88 ? -4.828 11.914 22.302 1.00 66.75 88 THR A O 1
ATOM 637 N N . THR A 1 89 ? -5.759 11.376 20.343 1.00 65.62 89 THR A N 1
ATOM 638 C CA . THR A 1 89 ? -7.132 11.716 20.740 1.00 65.62 89 THR A CA 1
ATOM 639 C C . THR A 1 89 ? -7.671 10.781 21.828 1.00 65.62 89 THR A C 1
ATOM 641 O O . THR A 1 89 ? -8.271 11.258 22.790 1.00 65.62 89 THR A O 1
ATOM 644 N N . ASP A 1 90 ? -7.393 9.478 21.730 1.00 60.81 90 ASP A N 1
ATOM 645 C CA . ASP A 1 90 ? -7.781 8.487 22.742 1.00 60.81 90 ASP A CA 1
ATOM 646 C C . ASP A 1 90 ? -7.048 8.725 24.079 1.00 60.81 90 ASP A C 1
ATOM 648 O O . ASP A 1 90 ? -7.629 8.567 25.150 1.00 60.81 90 ASP A O 1
ATOM 652 N N . GLN A 1 91 ? -5.776 9.144 24.037 1.00 61.34 91 GLN A N 1
ATOM 653 C CA . GLN A 1 91 ? -4.962 9.415 25.233 1.00 61.34 91 GLN A CA 1
ATOM 654 C 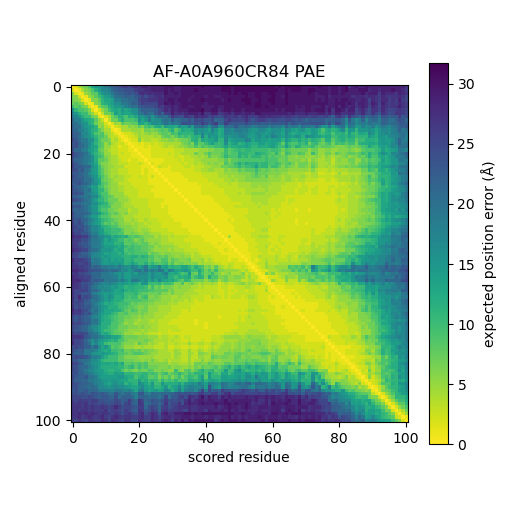C . GLN A 1 91 ? -5.287 10.747 25.919 1.00 61.34 91 GLN A C 1
ATOM 656 O O . GLN A 1 91 ? -5.101 10.871 27.126 1.00 61.34 91 GLN A O 1
ATOM 661 N N . THR A 1 92 ? -5.749 11.745 25.165 1.00 64.88 92 THR A N 1
ATOM 662 C CA . THR A 1 92 ? -6.084 13.073 25.706 1.00 64.88 92 THR A CA 1
ATOM 663 C C . THR A 1 92 ? -7.513 13.158 26.250 1.00 64.88 92 THR A C 1
ATOM 665 O O . THR A 1 92 ? -7.850 14.150 26.886 1.00 64.88 92 THR A O 1
ATOM 668 N N . GLY A 1 93 ? -8.358 12.137 26.042 1.00 53.09 93 GLY A N 1
ATOM 669 C CA . GLY A 1 93 ? -9.700 12.050 26.638 1.00 53.09 93 GLY A CA 1
ATOM 670 C C . GLY A 1 93 ? -10.731 13.050 26.092 1.00 53.09 93 GLY A C 1
ATOM 671 O O . GLY A 1 93 ? -11.874 13.060 26.542 1.00 53.09 93 GLY A O 1
ATOM 672 N N . ILE A 1 94 ? -10.373 13.857 25.088 1.00 58.72 94 ILE A N 1
ATOM 673 C CA . ILE A 1 94 ? -11.211 14.956 24.572 1.00 58.72 94 ILE A CA 1
ATOM 674 C C . ILE A 1 94 ? -12.488 14.445 23.868 1.00 58.72 94 ILE A C 1
ATOM 676 O O . ILE A 1 94 ? -13.428 15.206 23.666 1.00 58.72 94 ILE A O 1
ATOM 680 N N . THR A 1 95 ? -12.578 13.154 23.525 1.00 58.06 95 THR A N 1
ATOM 681 C CA . THR A 1 95 ? -13.676 12.626 22.687 1.00 58.06 95 THR A CA 1
ATOM 682 C C . THR A 1 95 ? -14.602 11.599 23.343 1.00 58.06 95 THR A C 1
ATOM 684 O O . THR A 1 95 ? -15.587 11.223 22.714 1.00 58.06 95 THR A O 1
ATOM 687 N N . THR A 1 96 ? -14.375 11.188 24.597 1.00 56.03 96 THR A N 1
ATOM 688 C CA . THR A 1 96 ? -15.172 10.114 25.237 1.00 56.03 96 THR A CA 1
ATOM 689 C C . THR A 1 96 ? -15.910 10.488 26.524 1.00 56.03 96 THR A C 1
ATOM 691 O O . THR A 1 96 ? -16.474 9.603 27.160 1.00 56.03 96 THR A O 1
ATOM 694 N N . GLY A 1 97 ? -16.017 11.769 26.900 1.00 52.72 97 GLY A N 1
ATOM 695 C CA . GLY A 1 97 ? -16.880 12.113 28.044 1.00 52.72 97 GLY A CA 1
ATOM 696 C C . GLY A 1 97 ? -16.944 13.558 28.532 1.00 52.72 97 GLY A C 1
ATOM 697 O O . GLY A 1 97 ? -17.734 13.833 29.425 1.00 52.72 97 GLY A O 1
ATOM 698 N N . GLN A 1 98 ? -16.188 14.512 27.980 1.00 53.47 98 GLN A N 1
ATOM 699 C CA . GLN A 1 98 ? -16.124 15.855 28.586 1.00 53.47 98 GLN A CA 1
ATOM 700 C C . GLN A 1 98 ? -17.325 16.783 28.279 1.00 53.47 98 GLN A C 1
ATOM 702 O O . GLN A 1 98 ? -17.338 17.927 28.722 1.00 53.47 98 GLN A O 1
ATOM 707 N N . PHE A 1 99 ? -18.349 16.308 27.558 1.00 59.44 99 PHE A N 1
ATOM 708 C CA . PHE A 1 99 ? -19.590 17.059 27.292 1.00 59.44 99 PHE A CA 1
ATOM 709 C C . PHE A 1 99 ? -20.867 16.357 27.788 1.00 59.44 99 PHE A C 1
ATOM 711 O O . PHE A 1 99 ? -21.960 16.690 27.337 1.00 59.44 99 PHE A O 1
ATOM 718 N N . GLY A 1 100 ? -20.769 15.403 28.720 1.00 52.19 100 GLY A N 1
ATOM 719 C CA . GLY A 1 100 ? -21.974 14.811 29.300 1.00 52.19 100 GLY A CA 1
ATOM 720 C C . GLY A 1 100 ? -21.729 13.723 30.335 1.00 52.19 100 GLY A C 1
ATOM 721 O O . GLY A 1 100 ? -21.973 12.563 30.023 1.00 52.19 100 GLY A O 1
ATOM 722 N N . GLN A 1 101 ? -21.273 14.108 31.531 1.00 37.25 101 GLN A N 1
ATOM 723 C CA . GLN A 1 101 ? -21.8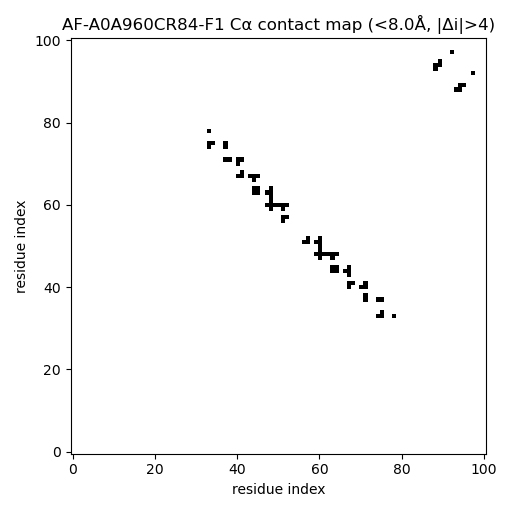35 13.761 32.850 1.00 37.25 101 GLN A CA 1
ATOM 724 C C . GLN A 1 101 ? -21.334 14.778 33.878 1.00 37.25 101 GLN A C 1
ATOM 726 O O . GLN A 1 101 ? -20.141 15.146 33.792 1.00 37.25 101 GLN A O 1
#